Protein AF-A0A948WJF4-F1 (afdb_monomer)

Mean predicted aligned error: 6.46 Å

pLDDT: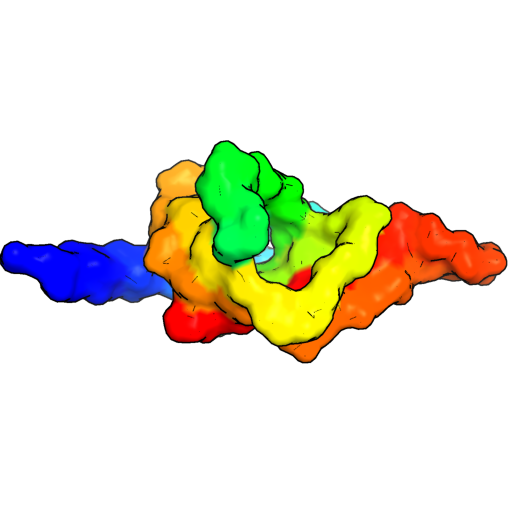 mean 86.35, std 14.77, range [41.88, 98.5]

Structure (mmCIF, N/CA/C/O backbone):
data_AF-A0A948WJF4-F1
#
_entry.id   AF-A0A948WJF4-F1
#
loop_
_atom_site.group_PDB
_atom_site.id
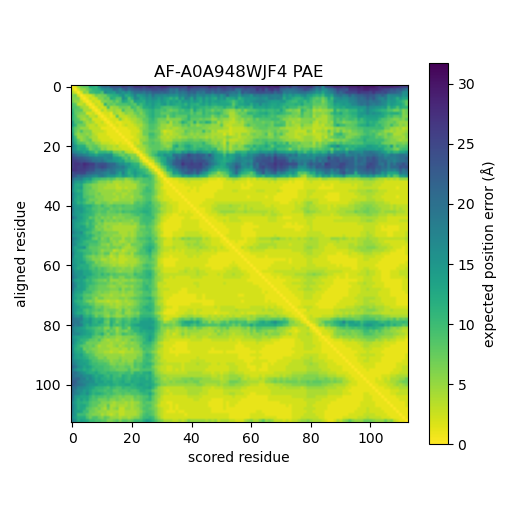_atom_site.type_symbol
_atom_site.label_atom_id
_atom_site.label_alt_id
_atom_site.label_comp_id
_atom_site.label_asym_id
_atom_site.label_entity_id
_atom_site.label_seq_id
_atom_site.pdbx_PDB_ins_code
_atom_site.Cartn_x
_atom_site.Cartn_y
_atom_site.Cartn_z
_atom_site.occupancy
_atom_site.B_iso_or_equiv
_at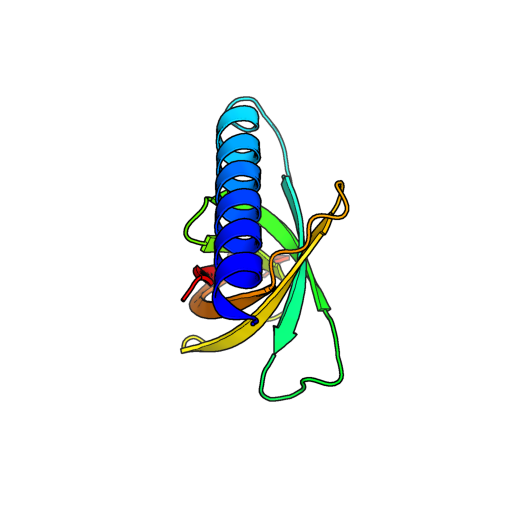om_site.auth_seq_id
_atom_site.auth_comp_id
_atom_site.auth_asym_id
_atom_site.auth_atom_id
_atom_site.pdbx_PDB_model_num
ATOM 1 N N . MET A 1 1 ? -22.499 -1.180 19.930 1.00 48.09 1 MET A N 1
ATOM 2 C CA . MET A 1 1 ? -22.009 0.134 20.429 1.00 48.09 1 MET A CA 1
ATOM 3 C C . MET A 1 1 ? -20.733 0.526 19.662 1.00 48.09 1 MET A C 1
ATOM 5 O O . MET A 1 1 ? -19.829 1.155 20.198 1.00 48.09 1 MET A O 1
ATOM 9 N N . ASP A 1 2 ? -20.669 0.223 18.359 1.00 59.19 2 ASP A N 1
ATOM 10 C CA . ASP A 1 2 ? -19.377 -0.126 17.730 1.00 59.19 2 ASP A CA 1
ATOM 11 C C . ASP A 1 2 ? -18.830 0.979 16.809 1.00 59.19 2 ASP A C 1
ATOM 13 O O . ASP A 1 2 ? -17.676 0.960 16.381 1.00 59.19 2 ASP A O 1
ATOM 17 N N . ASN A 1 3 ? -19.645 2.003 16.534 1.00 61.12 3 ASN A N 1
ATOM 18 C CA . ASN A 1 3 ? -19.312 3.076 15.595 1.00 61.12 3 ASN A CA 1
ATOM 19 C C . ASN A 1 3 ? -18.296 4.082 16.173 1.00 61.12 3 ASN A C 1
ATOM 21 O O . ASN A 1 3 ? -17.434 4.595 15.458 1.00 61.12 3 ASN A O 1
ATOM 25 N N . HIS A 1 4 ? -18.352 4.357 17.482 1.00 63.22 4 HIS A N 1
ATOM 26 C CA . HIS A 1 4 ? -17.442 5.327 18.100 1.00 63.22 4 HIS A CA 1
ATOM 27 C C . HIS A 1 4 ? -16.009 4.783 18.204 1.00 63.22 4 HIS A C 1
ATOM 29 O O . HIS A 1 4 ? -15.049 5.512 17.930 1.00 63.22 4 HIS A O 1
ATOM 35 N N . GLN A 1 5 ? -15.865 3.498 18.540 1.00 63.34 5 GLN A N 1
ATOM 36 C CA . GLN A 1 5 ? -14.566 2.835 18.634 1.00 63.34 5 GLN A CA 1
ATOM 37 C C . GLN A 1 5 ? -13.876 2.775 17.266 1.00 63.34 5 GLN A C 1
ATOM 39 O O . GLN A 1 5 ? -12.729 3.219 17.162 1.00 63.34 5 GLN A O 1
ATOM 44 N N . ARG A 1 6 ? -14.597 2.384 16.202 1.00 62.69 6 ARG A N 1
ATOM 45 C CA . ARG A 1 6 ? -14.075 2.390 14.821 1.00 62.69 6 ARG A CA 1
ATOM 46 C C . ARG A 1 6 ? -13.593 3.769 14.376 1.00 62.69 6 ARG A C 1
ATOM 48 O O . ARG A 1 6 ? -12.462 3.899 13.921 1.00 62.69 6 ARG A O 1
ATOM 55 N N . ARG A 1 7 ? -14.389 4.826 14.585 1.00 64.75 7 ARG A N 1
ATOM 56 C CA . ARG A 1 7 ? -13.986 6.204 14.235 1.00 64.75 7 ARG A CA 1
ATOM 57 C C . ARG A 1 7 ? -12.721 6.659 14.967 1.00 64.75 7 ARG A C 1
ATOM 59 O O . ARG A 1 7 ? -11.883 7.342 14.384 1.00 64.75 7 ARG A O 1
ATOM 66 N N . SER A 1 8 ? -12.570 6.272 16.236 1.00 66.06 8 SER A N 1
ATOM 67 C CA . SER A 1 8 ? -11.375 6.597 17.026 1.00 66.06 8 SER A CA 1
ATOM 68 C C . SER A 1 8 ? -10.124 5.858 16.540 1.00 66.06 8 SER A C 1
ATOM 70 O O . SER A 1 8 ? -9.026 6.408 16.629 1.00 66.06 8 SER A O 1
ATOM 72 N N . SER A 1 9 ? -10.290 4.630 16.035 1.00 70.44 9 SER A N 1
ATOM 73 C CA . SER A 1 9 ? -9.207 3.817 15.477 1.00 70.44 9 SER A CA 1
ATOM 74 C C . SER A 1 9 ? -8.743 4.393 14.142 1.00 70.44 9 SER A C 1
ATOM 76 O O . SER A 1 9 ? -7.579 4.750 13.997 1.00 70.44 9 SER A O 1
ATOM 78 N N . VAL A 1 10 ? -9.684 4.659 13.227 1.00 73.38 10 VAL A N 1
ATOM 79 C CA . VAL A 1 10 ? -9.403 5.252 11.907 1.00 73.38 10 VAL A CA 1
ATOM 80 C C . VAL A 1 10 ? -8.682 6.597 12.026 1.00 73.38 10 VAL A C 1
ATOM 82 O O . VAL A 1 10 ? -7.724 6.860 11.297 1.00 73.38 10 VAL A O 1
ATOM 85 N N . ARG A 1 11 ? -9.104 7.455 12.966 1.00 76.38 11 ARG A N 1
ATOM 86 C CA . ARG A 1 11 ? -8.450 8.752 13.194 1.00 76.38 11 ARG A CA 1
ATOM 87 C C . ARG A 1 11 ? -7.020 8.590 13.714 1.00 76.38 11 ARG A C 1
ATOM 89 O O . ARG A 1 11 ? -6.147 9.345 13.299 1.00 76.38 11 ARG A O 1
ATOM 96 N N . ARG A 1 12 ? -6.781 7.618 14.601 1.00 78.31 12 ARG A N 1
ATOM 97 C CA . ARG A 1 12 ? -5.437 7.298 15.102 1.00 78.31 12 ARG A CA 1
ATOM 98 C C . ARG A 1 12 ? -4.545 6.734 13.999 1.00 78.31 12 ARG A C 1
ATOM 100 O O . ARG A 1 12 ? -3.422 7.202 13.868 1.00 78.31 12 ARG A O 1
ATOM 107 N N . ALA A 1 13 ? -5.062 5.819 13.182 1.00 77.94 13 ALA A N 1
ATOM 108 C CA . ALA A 1 13 ? -4.345 5.269 12.037 1.00 77.94 13 ALA A CA 1
ATOM 109 C C . ALA A 1 13 ? -3.957 6.367 11.035 1.00 77.94 13 ALA A C 1
ATOM 111 O O . ALA A 1 13 ? -2.797 6.465 10.654 1.00 77.94 13 ALA A O 1
ATOM 112 N N . SER A 1 14 ? -4.894 7.253 10.680 1.00 80.44 14 SER A N 1
ATOM 113 C CA . SER A 1 14 ? -4.620 8.358 9.746 1.00 80.44 14 SER A CA 1
ATOM 114 C C . SER A 1 14 ? -3.554 9.308 10.297 1.00 80.44 14 SER A C 1
ATOM 116 O O . SER A 1 14 ? -2.584 9.605 9.613 1.00 80.44 14 SER A O 1
ATOM 118 N N . ALA A 1 15 ? -3.676 9.712 11.568 1.00 81.50 15 ALA A N 1
ATOM 119 C CA . ALA A 1 15 ? -2.696 10.586 12.212 1.00 81.50 15 ALA A CA 1
ATOM 120 C C . ALA A 1 15 ? -1.302 9.945 12.322 1.00 81.50 15 ALA A C 1
ATOM 122 O O . ALA A 1 15 ? -0.297 10.648 12.244 1.00 81.50 15 ALA A O 1
ATOM 123 N N . PHE A 1 16 ? -1.236 8.626 12.515 1.00 82.31 16 PHE A N 1
ATOM 124 C CA . PHE A 1 16 ? 0.020 7.884 12.526 1.00 82.31 16 PHE A CA 1
ATOM 125 C C . PHE A 1 16 ? 0.678 7.863 11.142 1.00 82.31 16 PHE A C 1
ATOM 127 O O . PHE A 1 16 ? 1.861 8.176 11.038 1.00 82.31 16 PHE A O 1
ATOM 134 N N . LEU A 1 17 ? -0.086 7.565 10.087 1.00 80.00 17 LEU A N 1
ATOM 135 C CA . LEU A 1 17 ? 0.422 7.561 8.712 1.00 80.00 17 LEU A CA 1
ATOM 136 C C . LEU A 1 17 ? 0.884 8.961 8.277 1.00 80.00 17 LEU A C 1
ATOM 138 O O . LEU A 1 17 ? 1.984 9.101 7.753 1.00 80.00 17 LEU A O 1
ATOM 142 N N . ASP A 1 18 ? 0.128 10.011 8.609 1.00 82.88 18 ASP A N 1
ATOM 143 C CA . ASP A 1 18 ? 0.544 11.404 8.372 1.00 82.88 18 ASP A CA 1
ATOM 144 C C . ASP A 1 18 ? 1.837 11.764 9.135 1.00 82.88 18 ASP A C 1
ATOM 146 O O . ASP A 1 18 ? 2.652 12.572 8.683 1.00 82.88 18 ASP A O 1
ATOM 150 N N . ALA A 1 19 ? 2.037 11.200 10.331 1.00 78.25 19 ALA A N 1
ATOM 151 C CA . ALA A 1 19 ? 3.249 11.426 11.115 1.00 78.25 19 ALA A CA 1
ATOM 152 C C . ALA A 1 19 ? 4.470 10.706 10.521 1.00 78.25 19 ALA A C 1
ATOM 154 O O . ALA A 1 19 ? 5.579 11.241 10.611 1.00 78.25 19 ALA A O 1
ATOM 155 N N . ILE A 1 20 ? 4.276 9.529 9.915 1.00 74.12 20 ILE A N 1
ATOM 156 C CA . ILE A 1 20 ? 5.313 8.832 9.143 1.00 74.12 20 ILE A CA 1
ATOM 157 C C . ILE A 1 20 ? 5.696 9.669 7.923 1.00 74.12 20 ILE A C 1
ATOM 159 O O . ILE A 1 20 ? 6.878 9.965 7.753 1.00 74.12 20 ILE A O 1
ATOM 163 N N . GLU A 1 21 ? 4.711 10.125 7.145 1.00 71.88 21 GLU A N 1
ATOM 164 C CA . GLU A 1 21 ? 4.919 10.953 5.950 1.00 71.88 21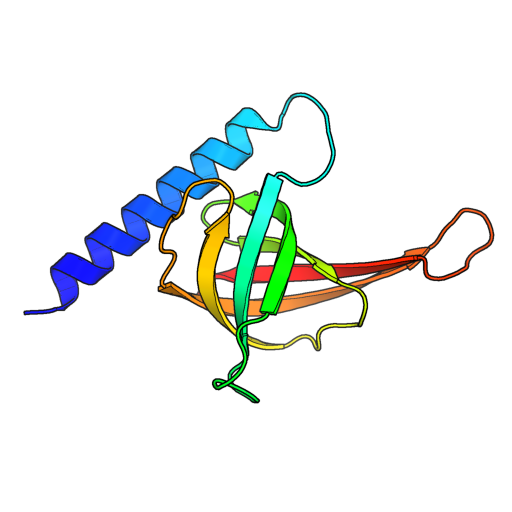 GLU A CA 1
ATOM 165 C C . GLU A 1 21 ? 5.810 12.170 6.247 1.00 71.88 21 GLU A C 1
ATOM 167 O O . GLU A 1 21 ? 6.814 12.416 5.579 1.00 71.88 21 GLU A O 1
ATOM 172 N N . ARG A 1 22 ? 5.498 12.905 7.323 1.00 66.81 22 ARG A N 1
ATOM 173 C CA . ARG A 1 22 ? 6.261 14.096 7.739 1.00 66.81 22 ARG A CA 1
ATOM 174 C C . ARG A 1 22 ? 7.674 13.788 8.228 1.00 66.81 22 ARG A C 1
ATOM 176 O O . ARG A 1 22 ? 8.518 14.681 8.223 1.00 66.81 22 ARG A O 1
ATOM 183 N N . ARG A 1 23 ? 7.938 12.571 8.711 1.00 61.50 23 ARG A N 1
ATOM 184 C CA . ARG A 1 23 ? 9.270 12.173 9.189 1.00 61.50 23 ARG A CA 1
ATOM 185 C C . ARG A 1 23 ? 10.202 11.833 8.022 1.00 61.50 23 ARG A C 1
ATOM 187 O O . ARG A 1 23 ? 11.405 12.059 8.139 1.00 61.50 23 ARG A O 1
ATOM 194 N N . ASP A 1 24 ? 9.655 11.352 6.908 1.00 57.88 24 ASP A N 1
ATOM 195 C CA . ASP A 1 24 ? 10.420 10.807 5.779 1.00 57.88 24 ASP A CA 1
ATOM 196 C C . ASP A 1 24 ? 10.826 11.845 4.710 1.00 57.88 24 ASP A C 1
ATOM 198 O O . ASP A 1 24 ? 11.477 11.536 3.715 1.00 57.88 24 ASP A O 1
ATOM 202 N N . THR A 1 25 ? 10.579 13.141 4.942 1.00 54.53 25 THR A N 1
ATOM 203 C CA . THR A 1 25 ? 11.159 14.206 4.094 1.00 54.53 25 THR A CA 1
ATOM 204 C C . THR A 1 25 ? 12.701 14.233 4.099 1.00 54.53 25 THR A C 1
ATOM 206 O O . THR A 1 25 ? 13.302 14.967 3.319 1.00 54.53 25 THR A O 1
ATOM 209 N N . ASN A 1 26 ? 13.362 13.424 4.940 1.00 41.94 26 ASN A N 1
ATOM 210 C CA . ASN A 1 26 ? 14.816 13.297 5.026 1.00 41.94 26 ASN A CA 1
ATOM 211 C C . ASN A 1 26 ? 15.297 11.831 4.887 1.00 41.94 26 ASN A C 1
ATOM 213 O O . ASN A 1 26 ? 15.703 11.211 5.862 1.00 41.94 26 ASN A O 1
ATOM 217 N N . ARG A 1 27 ? 15.393 11.355 3.635 1.00 42.66 27 ARG A N 1
ATOM 218 C CA . ARG A 1 27 ? 16.308 10.293 3.141 1.00 42.66 27 ARG A CA 1
ATOM 219 C C . ARG A 1 27 ? 16.155 8.864 3.732 1.00 42.66 27 ARG A C 1
ATOM 221 O O . ARG A 1 27 ? 16.921 8.518 4.626 1.00 42.66 27 ARG A O 1
ATOM 228 N N . ARG A 1 28 ? 15.402 7.970 3.061 1.00 41.88 28 ARG A N 1
ATOM 229 C CA . ARG A 1 28 ? 15.803 6.636 2.500 1.00 41.88 28 ARG A CA 1
ATOM 230 C C . ARG A 1 28 ? 14.641 5.622 2.513 1.00 41.88 28 ARG A C 1
ATOM 232 O O . ARG A 1 28 ? 13.920 5.542 3.487 1.00 41.88 28 ARG A O 1
ATOM 239 N N . ALA A 1 29 ? 14.591 4.820 1.440 1.00 50.09 29 ALA A N 1
ATOM 240 C CA . ALA A 1 29 ? 13.956 3.505 1.252 1.00 50.09 29 ALA A CA 1
ATOM 241 C C . ALA A 1 29 ? 13.007 2.984 2.352 1.00 50.09 29 ALA A C 1
ATOM 243 O O . ALA A 1 29 ? 13.470 2.606 3.424 1.00 50.09 29 ALA A O 1
ATOM 244 N N . GLY A 1 30 ? 11.726 2.851 1.990 1.00 58.91 30 GLY A N 1
ATOM 245 C CA . GLY A 1 30 ? 10.729 2.041 2.688 1.00 58.91 30 GLY A CA 1
ATOM 246 C C . GLY A 1 30 ? 10.356 2.566 4.075 1.00 58.91 30 GLY A C 1
ATOM 247 O O . GLY A 1 30 ? 11.059 2.341 5.054 1.00 58.91 30 GLY A O 1
ATOM 248 N N . THR A 1 31 ? 9.185 3.191 4.194 1.00 73.12 31 THR A N 1
ATOM 249 C CA . THR A 1 31 ? 8.637 3.647 5.487 1.00 73.12 31 THR A CA 1
ATOM 250 C C . THR A 1 31 ? 8.285 2.498 6.442 1.00 73.12 31 THR A C 1
ATOM 252 O O . THR A 1 31 ? 8.128 2.721 7.644 1.00 73.12 31 THR A O 1
ATOM 255 N N . GLY A 1 32 ? 8.146 1.275 5.920 1.00 88.50 32 GLY A N 1
ATOM 256 C CA . GLY A 1 32 ? 7.723 0.091 6.659 1.00 88.50 32 GLY A CA 1
ATOM 257 C C . GLY A 1 32 ? 7.001 -0.919 5.770 1.00 88.50 32 GLY A C 1
ATOM 258 O O . GLY A 1 32 ? 7.159 -0.909 4.554 1.00 88.50 32 GLY A O 1
ATOM 259 N N . GLU A 1 33 ? 6.186 -1.777 6.372 1.00 93.62 33 GLU A N 1
ATOM 260 C CA . GLU A 1 33 ? 5.321 -2.747 5.713 1.00 93.62 33 GLU A CA 1
ATOM 261 C C . GLU A 1 33 ? 3.854 -2.457 6.038 1.00 93.62 33 GLU A C 1
ATOM 263 O O . GLU A 1 33 ? 3.485 -2.317 7.208 1.00 93.62 33 GLU A O 1
ATOM 268 N N . ILE A 1 34 ? 2.995 -2.440 5.019 1.00 94.50 34 ILE A N 1
ATOM 269 C CA . ILE A 1 34 ? 1.543 -2.497 5.204 1.00 94.50 34 ILE A CA 1
ATOM 270 C C . ILE A 1 34 ? 1.103 -3.954 5.089 1.00 94.50 34 ILE A C 1
ATOM 272 O O . ILE A 1 34 ? 1.441 -4.655 4.135 1.00 94.50 34 ILE A O 1
ATOM 276 N N . LEU A 1 35 ? 0.311 -4.396 6.062 1.00 96.00 35 LEU A N 1
ATOM 277 C CA . LEU A 1 35 ? -0.335 -5.701 6.067 1.00 96.00 35 LEU A CA 1
ATOM 278 C C . LEU A 1 35 ? -1.729 -5.569 5.461 1.00 96.00 35 LEU A C 1
ATOM 280 O O . LEU A 1 35 ? -2.552 -4.801 5.968 1.00 96.00 35 LEU A O 1
ATOM 284 N N . LEU A 1 36 ? -2.010 -6.328 4.404 1.00 96.12 36 LEU A N 1
ATOM 285 C CA . LEU A 1 36 ? -3.307 -6.337 3.732 1.00 96.12 36 LEU A CA 1
ATOM 286 C C . LEU A 1 36 ? -3.789 -7.757 3.477 1.00 96.12 36 LEU A C 1
ATOM 288 O O . LEU A 1 36 ? -2.988 -8.638 3.190 1.00 96.12 36 LEU A O 1
ATOM 292 N N . PHE A 1 37 ? -5.102 -7.958 3.472 1.00 97.38 37 PHE A N 1
ATOM 293 C CA . PHE A 1 37 ? -5.694 -9.059 2.714 1.00 97.38 37 PHE A CA 1
ATOM 294 C C . PHE A 1 37 ? -6.501 -8.498 1.548 1.00 97.38 37 PHE A C 1
ATOM 296 O O . PHE A 1 37 ? -7.044 -7.390 1.618 1.00 97.38 37 PHE A O 1
ATOM 303 N N . TRP A 1 38 ? -6.607 -9.274 0.477 1.00 97.75 38 TRP A N 1
ATOM 304 C CA . TRP A 1 38 ? -7.399 -8.912 -0.691 1.00 97.75 38 TRP A CA 1
ATOM 305 C C . TRP A 1 38 ? -8.753 -9.609 -0.651 1.00 97.75 38 TRP A C 1
ATOM 307 O O . TRP A 1 38 ? -8.843 -10.755 -0.233 1.00 97.75 38 TRP A O 1
ATOM 317 N N . HIS A 1 39 ? -9.821 -8.966 -1.125 1.00 97.12 39 HIS A N 1
ATOM 318 C CA . HIS A 1 39 ? -11.163 -9.560 -1.033 1.00 97.12 39 HIS A CA 1
ATOM 319 C C . HIS A 1 39 ? -11.333 -10.860 -1.833 1.00 97.12 39 HIS A C 1
ATOM 321 O O . HIS A 1 39 ? -12.198 -11.662 -1.495 1.00 97.12 39 HIS A O 1
ATOM 327 N N . HIS A 1 40 ? -10.524 -11.079 -2.875 1.00 95.38 40 HIS A N 1
ATOM 328 C CA . HIS A 1 40 ? -10.540 -12.330 -3.640 1.00 95.38 40 HIS A CA 1
ATOM 329 C C . HIS A 1 40 ? -9.884 -13.505 -2.888 1.00 95.38 40 HIS A C 1
ATOM 331 O O . HIS A 1 40 ? -10.151 -14.653 -3.226 1.00 95.38 40 HIS A O 1
ATOM 337 N N . ASP A 1 41 ? -9.053 -13.225 -1.877 1.00 95.62 41 ASP A N 1
ATOM 338 C CA . ASP A 1 41 ? -8.438 -14.218 -0.991 1.00 95.62 41 ASP A CA 1
ATOM 339 C C . ASP A 1 41 ? -8.283 -13.636 0.431 1.00 95.62 41 ASP A C 1
ATOM 341 O O . ASP A 1 41 ? -7.194 -13.221 0.841 1.00 95.62 41 ASP A O 1
ATOM 345 N N . PRO A 1 42 ? -9.380 -13.559 1.209 1.00 93.81 42 PRO A N 1
ATOM 346 C CA . PRO A 1 42 ? -9.364 -12.949 2.537 1.00 93.81 42 PRO A CA 1
ATOM 347 C C . PRO A 1 42 ? -8.644 -13.809 3.583 1.00 93.81 42 PRO A C 1
ATOM 349 O O . PRO A 1 42 ? -8.394 -13.344 4.693 1.00 93.81 42 PRO A O 1
ATOM 352 N N . SER A 1 43 ? -8.321 -15.064 3.250 1.00 95.44 43 SER A N 1
ATOM 353 C CA . SER A 1 43 ? -7.605 -15.981 4.140 1.00 95.44 43 SER A CA 1
ATOM 354 C C . SER A 1 43 ? -6.116 -15.647 4.250 1.00 95.44 43 SER A C 1
ATOM 356 O O . SER A 1 43 ? -5.451 -16.064 5.202 1.00 95.44 43 SER A O 1
ATOM 358 N N . ARG A 1 44 ? -5.593 -14.870 3.294 1.00 95.06 44 ARG A N 1
ATOM 359 C CA . ARG A 1 44 ? -4.174 -14.579 3.162 1.00 95.06 44 ARG A CA 1
ATOM 360 C C . ARG A 1 44 ? -3.885 -13.109 3.428 1.00 95.06 44 ARG A C 1
ATOM 362 O O . ARG A 1 44 ? -4.253 -12.228 2.654 1.00 95.06 44 ARG A O 1
ATOM 369 N N . ILE A 1 45 ? -3.141 -12.862 4.502 1.00 95.88 45 ILE A N 1
ATOM 370 C CA . ILE A 1 45 ? -2.527 -11.559 4.756 1.00 95.88 45 ILE A CA 1
ATOM 371 C C . ILE A 1 45 ? -1.174 -11.526 4.043 1.00 95.88 45 ILE A C 1
ATOM 373 O O . ILE A 1 45 ? -0.312 -12.372 4.282 1.00 95.88 45 ILE A O 1
ATOM 377 N N . ALA A 1 46 ? -0.994 -10.545 3.169 1.00 95.19 46 ALA A N 1
ATOM 378 C CA . ALA A 1 46 ? 0.260 -10.213 2.516 1.00 95.19 46 ALA A CA 1
ATOM 379 C C . ALA A 1 46 ? 0.874 -8.964 3.164 1.00 95.19 46 ALA A C 1
ATOM 381 O O . ALA A 1 46 ? 0.168 -8.015 3.511 1.00 95.19 46 ALA A O 1
ATOM 382 N N . ALA A 1 47 ? 2.195 -8.979 3.322 1.00 95.31 47 ALA A N 1
ATOM 383 C CA . ALA A 1 47 ? 2.976 -7.815 3.714 1.00 95.31 47 ALA A CA 1
ATOM 384 C C . ALA A 1 47 ? 3.568 -7.175 2.457 1.00 95.31 47 ALA A C 1
ATOM 386 O O . ALA A 1 47 ? 4.138 -7.873 1.618 1.00 95.31 47 ALA A O 1
ATOM 387 N N . TYR A 1 48 ? 3.415 -5.862 2.330 1.00 95.75 48 TYR A N 1
ATOM 388 C CA . TYR A 1 48 ? 3.981 -5.081 1.237 1.00 95.75 48 TYR A CA 1
ATOM 389 C C . TYR A 1 48 ? 4.865 -3.986 1.801 1.00 95.75 48 TYR A C 1
ATOM 391 O O . TYR A 1 48 ? 4.423 -3.246 2.680 1.00 95.75 48 TYR A O 1
ATOM 399 N N . GLU A 1 49 ? 6.073 -3.838 1.264 1.00 94.75 49 GLU A N 1
ATOM 400 C CA . GLU A 1 49 ? 6.914 -2.687 1.580 1.00 94.75 49 GLU A CA 1
ATOM 401 C C . GLU A 1 49 ? 6.195 -1.404 1.134 1.00 94.75 49 GLU A C 1
ATOM 403 O O . GLU A 1 49 ? 5.784 -1.257 -0.020 1.00 94.75 49 GLU A O 1
ATOM 408 N N . ALA A 1 50 ? 6.031 -0.473 2.066 1.00 92.81 50 ALA A N 1
ATOM 409 C CA . ALA A 1 50 ? 5.450 0.835 1.841 1.00 92.81 50 ALA A CA 1
ATOM 410 C C . ALA A 1 50 ? 6.556 1.824 1.463 1.00 92.81 50 ALA A C 1
ATOM 412 O O . ALA A 1 50 ? 7.318 2.288 2.314 1.00 92.81 50 ALA A O 1
ATOM 413 N N . VAL A 1 51 ? 6.626 2.164 0.178 1.00 92.31 51 VAL A N 1
ATOM 414 C CA . VAL A 1 51 ? 7.581 3.134 -0.372 1.00 92.31 51 VAL A CA 1
ATOM 415 C C . VAL A 1 51 ? 7.307 4.533 0.182 1.00 92.31 51 VAL A C 1
ATOM 417 O O . VAL A 1 51 ? 8.246 5.241 0.522 1.00 92.31 51 VAL A O 1
ATOM 420 N N . ASP A 1 52 ? 6.031 4.902 0.303 1.00 86.81 52 ASP A N 1
ATOM 421 C CA . ASP A 1 52 ? 5.548 6.070 1.044 1.00 86.81 52 ASP A CA 1
ATOM 422 C C . ASP A 1 52 ? 4.126 5.814 1.571 1.00 86.81 52 ASP A C 1
ATOM 424 O O . ASP A 1 52 ? 3.420 4.913 1.102 1.00 86.81 52 ASP A O 1
ATOM 428 N N . THR A 1 53 ? 3.711 6.591 2.573 1.00 87.81 53 THR A N 1
ATOM 429 C CA . THR A 1 53 ? 2.368 6.529 3.166 1.00 87.81 53 THR A CA 1
ATOM 430 C C . THR A 1 53 ? 1.824 7.924 3.442 1.00 87.81 53 THR A C 1
ATOM 432 O O . THR A 1 53 ? 2.592 8.856 3.648 1.00 87.81 53 THR A O 1
ATOM 435 N N . SER A 1 54 ? 0.497 8.053 3.462 1.00 85.94 54 SER A N 1
ATOM 436 C CA . SER A 1 54 ? -0.241 9.227 3.946 1.00 85.94 54 SER A CA 1
ATOM 437 C C . SER A 1 54 ? -1.528 8.777 4.643 1.00 85.94 54 SER A C 1
ATOM 439 O O . SER A 1 54 ? -1.907 7.605 4.577 1.00 85.94 54 SER A O 1
ATOM 441 N N . GLY A 1 55 ? -2.287 9.692 5.244 1.00 84.19 55 GLY A N 1
ATOM 442 C CA . GLY A 1 55 ? -3.617 9.401 5.788 1.00 84.19 55 GLY A CA 1
ATOM 443 C C . GLY A 1 55 ? -4.670 8.988 4.746 1.00 84.19 55 GLY A C 1
ATOM 444 O O . GLY A 1 55 ? -5.755 8.530 5.117 1.00 84.19 55 GLY A O 1
ATOM 445 N N . THR A 1 56 ? -4.377 9.116 3.444 1.00 88.25 56 THR A N 1
ATOM 446 C CA . THR A 1 56 ? -5.321 8.814 2.347 1.00 88.25 56 THR A CA 1
ATOM 447 C C . THR A 1 56 ? -4.940 7.601 1.503 1.00 88.25 56 THR A C 1
ATOM 449 O O . THR A 1 56 ? -5.788 7.067 0.784 1.00 88.25 56 THR A O 1
ATOM 452 N N . GLY A 1 57 ? -3.704 7.123 1.610 1.00 92.75 57 GLY A N 1
ATOM 453 C CA . GLY A 1 57 ? -3.227 5.998 0.822 1.00 92.75 57 GLY A CA 1
ATOM 454 C C . GLY A 1 57 ? -1.767 5.671 1.083 1.00 92.75 57 GLY A C 1
ATOM 455 O O . GLY A 1 57 ? -1.151 6.184 2.017 1.00 92.75 57 GLY A O 1
ATOM 456 N N . ALA A 1 58 ? -1.216 4.810 0.240 1.00 93.94 58 ALA A N 1
ATOM 457 C CA . ALA A 1 58 ? 0.191 4.447 0.272 1.00 93.94 58 ALA A CA 1
ATOM 458 C C . ALA A 1 58 ? 0.666 4.009 -1.110 1.00 93.94 58 ALA A C 1
ATOM 460 O O . ALA A 1 58 ? -0.128 3.536 -1.932 1.00 93.94 58 ALA A O 1
ATOM 461 N N . ARG A 1 59 ? 1.971 4.112 -1.338 1.00 95.88 59 ARG A N 1
ATOM 462 C CA .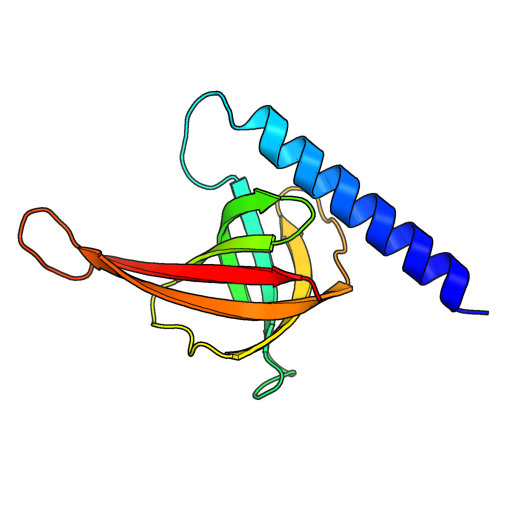 ARG A 1 59 ? 2.638 3.465 -2.462 1.00 95.88 59 ARG A CA 1
ATOM 463 C C . ARG A 1 59 ? 3.324 2.194 -1.984 1.00 95.88 59 ARG A C 1
ATOM 465 O O . ARG A 1 59 ? 4.164 2.234 -1.092 1.00 95.88 5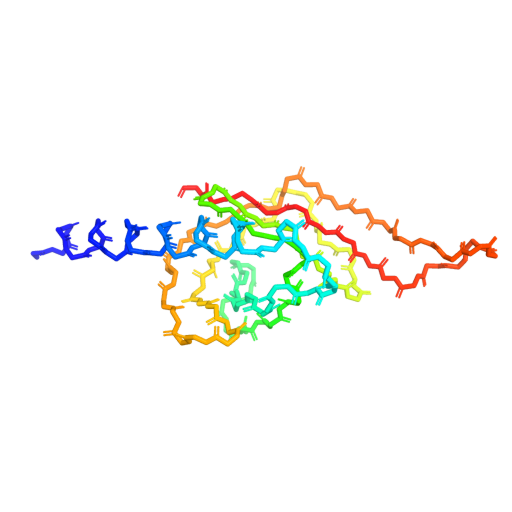9 ARG A O 1
ATOM 472 N N . LEU A 1 60 ? 2.977 1.073 -2.599 1.00 96.56 60 LEU A N 1
ATOM 473 C CA . LEU A 1 60 ? 3.506 -0.248 -2.281 1.00 96.56 60 LEU A CA 1
ATOM 474 C C . LEU A 1 60 ? 4.564 -0.667 -3.300 1.00 96.56 60 LEU A C 1
ATOM 476 O O . LEU A 1 60 ? 4.378 -0.439 -4.497 1.00 96.56 60 LEU A O 1
ATOM 480 N N . ARG A 1 61 ? 5.614 -1.345 -2.838 1.00 96.75 61 ARG A N 1
ATOM 481 C CA . ARG A 1 61 ? 6.494 -2.183 -3.658 1.00 96.75 61 ARG A CA 1
ATOM 482 C C . ARG A 1 61 ? 5.979 -3.622 -3.614 1.00 96.75 61 ARG A C 1
ATOM 484 O O . ARG A 1 61 ? 5.571 -4.118 -2.566 1.00 96.75 61 ARG A O 1
ATOM 491 N N . THR A 1 62 ? 5.988 -4.298 -4.754 1.00 95.75 62 THR A N 1
ATOM 492 C CA . THR A 1 62 ? 5.526 -5.682 -4.886 1.00 95.75 62 THR A CA 1
ATOM 493 C C . THR A 1 62 ? 6.264 -6.403 -6.010 1.00 95.75 62 THR A C 1
ATOM 495 O O . THR A 1 62 ? 6.712 -5.778 -6.969 1.00 95.75 62 THR A O 1
ATOM 498 N N . ASP A 1 63 ? 6.383 -7.725 -5.904 1.00 94.44 63 ASP A N 1
ATOM 499 C CA . ASP A 1 63 ? 7.047 -8.561 -6.911 1.00 94.44 63 ASP A CA 1
ATOM 500 C C . ASP A 1 63 ? 6.181 -8.813 -8.156 1.00 94.44 63 ASP A C 1
ATOM 502 O O . ASP A 1 63 ? 6.674 -9.296 -9.173 1.00 94.44 63 ASP A O 1
ATOM 506 N N . SER A 1 64 ? 4.888 -8.482 -8.105 1.00 94.62 64 SER A N 1
ATOM 507 C CA . SER A 1 64 ? 3.936 -8.743 -9.188 1.00 94.62 64 SER A CA 1
ATOM 508 C C . SER A 1 64 ? 2.947 -7.589 -9.363 1.00 94.62 64 SER A C 1
ATOM 510 O O . SER A 1 64 ? 2.629 -6.926 -8.375 1.00 94.62 64 SER A O 1
ATOM 512 N N . PRO A 1 65 ? 2.407 -7.354 -10.574 1.00 96.38 65 PRO A N 1
ATOM 513 C CA . PRO A 1 65 ? 1.393 -6.328 -10.781 1.00 96.38 65 PRO A CA 1
ATOM 514 C C . PRO A 1 65 ? 0.179 -6.548 -9.876 1.00 96.38 65 PRO A C 1
ATOM 516 O O . PRO A 1 65 ? -0.331 -7.665 -9.771 1.00 96.38 65 PRO A O 1
ATOM 519 N N . LEU A 1 66 ? -0.327 -5.465 -9.289 1.00 97.00 66 LEU A N 1
ATOM 520 C CA . LEU A 1 66 ? -1.617 -5.475 -8.605 1.00 97.00 66 LEU A CA 1
ATOM 521 C C . LEU A 1 66 ? -2.672 -4.898 -9.555 1.00 97.00 66 LEU A C 1
ATOM 523 O O . LEU A 1 66 ? -2.496 -3.770 -10.017 1.00 97.00 66 LEU A O 1
ATOM 527 N N . PRO A 1 67 ? -3.750 -5.633 -9.881 1.00 97.44 67 PRO A N 1
ATOM 528 C CA . PRO A 1 67 ? -4.777 -5.129 -10.784 1.00 97.44 67 PRO A CA 1
ATOM 529 C C . PRO A 1 67 ? -5.404 -3.825 -10.282 1.00 97.44 67 PRO A C 1
ATOM 531 O O . PRO A 1 67 ? -5.800 -3.720 -9.122 1.00 97.44 67 PRO A O 1
ATOM 534 N N . GLU A 1 68 ? -5.542 -2.833 -11.158 1.00 98.19 68 GLU A N 1
ATOM 535 C CA . GLU A 1 68 ? -6.285 -1.614 -10.837 1.00 98.19 68 GLU A CA 1
ATOM 536 C C . GLU A 1 68 ? -7.751 -1.940 -10.521 1.00 98.19 68 GLU A C 1
ATOM 538 O O . GLU A 1 68 ? -8.358 -2.829 -11.117 1.00 98.19 68 GLU A O 1
ATOM 543 N N . GLY A 1 69 ? -8.318 -1.251 -9.531 1.00 98.06 69 GLY A N 1
ATOM 544 C CA . GLY A 1 69 ? -9.652 -1.536 -9.004 1.00 98.06 69 GLY A CA 1
ATOM 545 C C . GLY A 1 69 ? -9.714 -2.726 -8.041 1.00 98.06 69 GLY A C 1
ATOM 546 O O . GLY A 1 69 ? -10.750 -2.929 -7.406 1.00 98.06 69 GLY A O 1
ATOM 547 N N . MET A 1 70 ? -8.626 -3.486 -7.863 1.00 97.88 70 MET A N 1
ATOM 548 C CA . MET A 1 70 ? -8.550 -4.539 -6.849 1.00 97.88 70 MET A CA 1
ATOM 549 C C . MET A 1 70 ? -8.764 -3.947 -5.454 1.00 97.88 70 MET A C 1
ATOM 551 O O . MET A 1 70 ? -8.170 -2.927 -5.099 1.00 97.88 70 MET A O 1
ATOM 555 N N . THR A 1 71 ? -9.618 -4.589 -4.658 1.00 98.44 71 THR A N 1
ATOM 556 C CA . THR A 1 71 ? -9.982 -4.122 -3.317 1.00 98.44 71 THR A CA 1
ATOM 557 C C . THR A 1 71 ? -9.562 -5.108 -2.237 1.00 98.44 71 THR A C 1
ATOM 559 O O . THR A 1 71 ? -9.487 -6.321 -2.452 1.00 98.44 71 THR A O 1
ATOM 562 N N . GLY A 1 72 ? -9.298 -4.573 -1.053 1.00 97.88 72 GLY A N 1
ATOM 563 C CA . GLY A 1 72 ? -8.894 -5.342 0.115 1.00 97.88 72 GLY A CA 1
ATOM 564 C C . GLY A 1 72 ? -9.069 -4.540 1.391 1.00 97.88 72 GLY A C 1
ATOM 565 O O . GLY A 1 72 ? -9.721 -3.492 1.393 1.00 97.88 72 GLY A O 1
ATOM 566 N N . VAL A 1 73 ? -8.453 -5.009 2.467 1.00 97.44 73 VAL A N 1
ATOM 567 C CA . VAL A 1 73 ? -8.420 -4.309 3.751 1.00 97.44 73 VAL A CA 1
ATOM 568 C C . VAL A 1 73 ? -6.982 -4.243 4.237 1.00 97.44 73 VAL A C 1
ATOM 570 O O . VAL A 1 73 ? -6.335 -5.273 4.417 1.00 97.44 73 VAL A O 1
ATOM 573 N N . ALA A 1 74 ? -6.495 -3.026 4.472 1.00 96.00 74 ALA A N 1
ATOM 574 C CA . ALA A 1 74 ? -5.274 -2.794 5.225 1.00 96.00 74 ALA A CA 1
ATOM 575 C C . ALA A 1 74 ? -5.571 -3.020 6.707 1.00 96.00 74 ALA A C 1
ATOM 577 O O . ALA A 1 74 ? -6.401 -2.322 7.294 1.00 96.00 74 ALA A O 1
ATOM 578 N N . VAL A 1 75 ? -4.915 -4.011 7.304 1.00 95.38 75 VAL A N 1
ATOM 579 C CA . VAL A 1 75 ? -5.142 -4.423 8.694 1.00 95.38 75 VAL A CA 1
ATOM 580 C C . VAL A 1 75 ? -4.104 -3.836 9.643 1.00 95.38 75 VAL A C 1
ATOM 582 O O . VAL A 1 75 ? -4.426 -3.591 10.800 1.00 95.38 75 VAL A O 1
ATOM 585 N N . GLY A 1 76 ? -2.900 -3.509 9.165 1.00 91.94 76 GLY A N 1
ATOM 586 C CA . GLY A 1 76 ? -1.912 -2.848 10.012 1.00 91.94 76 GLY A CA 1
ATOM 587 C C . GLY A 1 76 ? -0.645 -2.371 9.312 1.00 91.94 76 GLY A C 1
ATOM 588 O O . GLY A 1 76 ? -0.484 -2.558 8.107 1.00 91.94 76 GLY A O 1
ATOM 589 N N . PHE A 1 77 ? 0.240 -1.757 10.097 1.00 90.62 77 PHE A N 1
ATOM 590 C CA . PHE A 1 77 ? 1.535 -1.221 9.671 1.00 90.62 77 PHE A CA 1
ATOM 591 C C . PHE A 1 77 ? 2.672 -1.679 10.594 1.00 90.62 77 PHE A C 1
ATOM 593 O O . PHE A 1 77 ? 2.507 -1.704 11.818 1.00 90.62 77 PHE A O 1
ATOM 600 N N . ARG A 1 78 ? 3.840 -1.982 10.018 1.00 89.50 78 ARG A N 1
ATOM 601 C CA . ARG A 1 78 ? 5.081 -2.318 10.735 1.00 89.50 78 ARG A CA 1
ATOM 602 C C . ARG A 1 78 ? 6.262 -1.489 10.210 1.00 89.50 78 ARG A C 1
ATOM 604 O O . ARG A 1 78 ? 6.285 -1.218 9.024 1.00 89.50 78 ARG A O 1
ATOM 611 N N . PRO A 1 79 ? 7.268 -1.133 11.028 1.00 78.19 79 PRO A N 1
ATOM 612 C CA . PRO A 1 79 ? 7.303 -1.285 12.479 1.00 78.19 79 PRO A CA 1
ATOM 613 C C . PRO A 1 79 ? 6.304 -0.331 13.157 1.00 78.19 79 PRO A C 1
ATOM 615 O O . PRO A 1 79 ? 6.029 0.754 12.652 1.00 78.19 79 PRO A O 1
ATOM 618 N N . GLY A 1 80 ? 5.757 -0.732 14.309 1.00 69.38 80 GLY A N 1
ATOM 619 C CA . GLY A 1 80 ? 4.860 0.116 15.109 1.00 69.38 80 GLY A CA 1
ATOM 620 C C . GLY A 1 80 ? 3.560 -0.539 15.574 1.00 69.38 80 GLY A C 1
ATOM 621 O O . GLY A 1 80 ? 2.854 0.083 16.362 1.00 69.38 80 GLY A O 1
ATOM 622 N N . ASP A 1 81 ? 3.256 -1.759 15.112 1.00 74.81 81 ASP A N 1
ATOM 623 C CA . ASP A 1 81 ? 2.070 -2.547 15.496 1.00 74.81 81 ASP A CA 1
ATOM 624 C C . ASP A 1 81 ? 0.767 -1.727 15.494 1.00 74.81 81 ASP A C 1
ATOM 626 O O . ASP A 1 81 ? -0.090 -1.841 16.374 1.00 74.81 81 ASP A O 1
ATOM 630 N N . VAL A 1 82 ? 0.614 -0.863 14.485 1.00 83.00 82 VAL A N 1
ATOM 631 C CA . VAL A 1 82 ? -0.566 -0.009 14.340 1.00 83.00 82 VAL A CA 1
ATOM 632 C C . VAL A 1 82 ? -1.640 -0.765 13.579 1.00 83.00 82 VAL A C 1
ATOM 634 O O . VAL A 1 82 ? -1.405 -1.199 12.454 1.00 83.00 82 VAL A O 1
ATOM 637 N N . SER A 1 83 ? -2.833 -0.876 14.169 1.00 87.69 83 SER A N 1
ATOM 638 C CA . SER A 1 83 ? -4.026 -1.336 13.452 1.00 87.69 83 SER A CA 1
ATOM 639 C C . SER A 1 83 ? -4.547 -0.222 12.539 1.00 87.69 83 SER A C 1
ATOM 641 O O . SER A 1 83 ? -4.757 0.909 12.988 1.00 87.69 83 SER A O 1
ATOM 643 N N . ILE A 1 84 ? -4.731 -0.537 11.254 1.00 86.38 84 ILE A N 1
ATOM 644 C CA . ILE A 1 84 ? -5.299 0.384 10.256 1.00 86.38 84 ILE A CA 1
ATOM 645 C C . ILE A 1 84 ? -6.798 0.112 10.087 1.00 86.38 84 ILE A C 1
ATOM 647 O O . ILE A 1 84 ? -7.601 1.039 10.174 1.00 86.38 84 ILE A O 1
ATOM 651 N N . GLU A 1 85 ? -7.168 -1.150 9.852 1.00 90.56 85 GLU A N 1
ATOM 652 C CA . GLU A 1 85 ? -8.544 -1.615 9.613 1.00 90.56 85 GLU A CA 1
ATOM 653 C C . GLU A 1 85 ? -9.333 -0.749 8.607 1.00 90.56 85 GLU A C 1
ATOM 655 O O . GLU A 1 85 ? -10.464 -0.327 8.866 1.00 90.56 85 GLU A O 1
ATOM 660 N N . ARG A 1 86 ? -8.746 -0.474 7.432 1.00 92.88 86 ARG A N 1
ATOM 661 C CA . ARG A 1 86 ? -9.393 0.315 6.367 1.00 92.88 86 ARG A CA 1
ATOM 662 C C . ARG A 1 86 ? -9.498 -0.449 5.064 1.00 92.88 86 ARG A C 1
ATOM 664 O O . ARG A 1 86 ? -8.539 -1.081 4.627 1.00 92.88 86 ARG A O 1
ATOM 671 N N . THR A 1 87 ? -10.647 -0.330 4.406 1.00 96.94 87 THR A N 1
ATOM 672 C CA . THR A 1 87 ? -10.804 -0.799 3.030 1.00 96.94 87 THR A CA 1
ATOM 673 C C . THR A 1 87 ? -9.884 -0.003 2.110 1.00 96.94 87 THR A C 1
ATOM 675 O O . THR A 1 87 ? -9.735 1.210 2.260 1.00 96.94 87 THR A O 1
ATOM 678 N N . VAL A 1 88 ? -9.267 -0.694 1.158 1.00 97.81 88 VAL A N 1
ATOM 679 C CA . VAL A 1 88 ? -8.378 -0.110 0.156 1.00 97.81 88 VAL A CA 1
ATOM 680 C C . VAL A 1 88 ? -8.834 -0.451 -1.252 1.00 97.81 88 VAL A C 1
ATOM 682 O O . VAL A 1 88 ? -9.520 -1.452 -1.477 1.00 97.81 88 VAL A O 1
ATOM 685 N N . MET A 1 89 ? -8.380 0.353 -2.205 1.00 98.44 89 MET A N 1
ATOM 686 C CA . MET A 1 89 ? -8.448 0.065 -3.631 1.00 98.44 89 MET A CA 1
ATOM 687 C C . MET A 1 89 ? -7.109 0.383 -4.291 1.00 98.44 89 MET A C 1
ATOM 689 O O . MET A 1 89 ? -6.530 1.433 -4.013 1.00 98.44 89 MET A O 1
ATOM 693 N N . VAL A 1 90 ? -6.650 -0.486 -5.188 1.00 98.50 90 VAL A N 1
ATOM 694 C CA . VAL A 1 90 ? -5.525 -0.199 -6.085 1.00 98.50 90 VAL A CA 1
ATOM 695 C C . VAL A 1 90 ? -5.980 0.818 -7.130 1.00 98.50 90 VAL A C 1
ATOM 697 O O . VAL A 1 90 ? -6.934 0.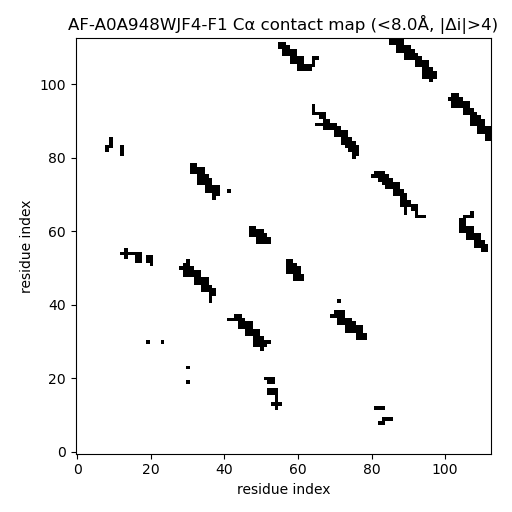565 -7.862 1.00 98.50 90 VAL A O 1
ATOM 700 N N . VAL A 1 91 ? -5.326 1.976 -7.190 1.00 98.44 91 VAL A N 1
ATOM 701 C CA . VAL A 1 91 ? -5.679 3.077 -8.107 1.00 98.44 91 VAL A CA 1
ATOM 702 C C . VAL A 1 91 ? -4.746 3.193 -9.310 1.00 98.44 91 VAL A C 1
ATOM 704 O O . VAL A 1 91 ? -5.111 3.837 -10.284 1.00 98.44 91 VAL A O 1
ATOM 707 N N . TRP A 1 92 ? -3.559 2.591 -9.238 1.00 98.44 92 TRP A N 1
ATOM 708 C CA . TRP A 1 92 ? -2.636 2.419 -10.361 1.00 98.44 92 TRP A CA 1
ATOM 709 C C . TRP A 1 92 ? -1.638 1.299 -10.047 1.00 98.44 92 TRP A C 1
ATOM 711 O O . TRP A 1 92 ? -1.331 1.058 -8.874 1.00 98.44 92 TRP A O 1
ATOM 721 N N . SER A 1 93 ? -1.081 0.655 -11.076 1.00 98.25 93 SER A N 1
ATOM 722 C CA . SER A 1 93 ? 0.065 -0.256 -10.935 1.00 98.25 93 SER A CA 1
ATOM 723 C C . SER A 1 93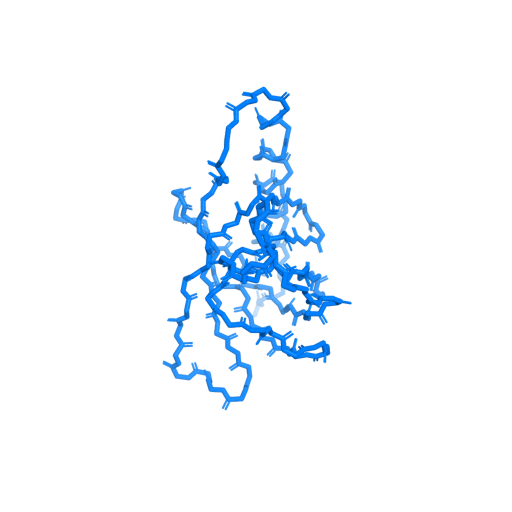 ? 1.019 -0.154 -12.124 1.00 98.25 93 SER A C 1
ATOM 725 O O . SER A 1 93 ? 0.593 -0.048 -13.271 1.00 98.25 93 SER A O 1
ATOM 727 N N . ARG A 1 94 ? 2.331 -0.173 -11.864 1.00 97.62 94 ARG A N 1
ATOM 728 C CA . ARG A 1 94 ? 3.360 -0.066 -12.910 1.00 97.62 94 ARG A CA 1
ATOM 729 C C . ARG A 1 94 ? 4.583 -0.920 -12.609 1.00 97.62 94 ARG A C 1
ATOM 731 O O . ARG A 1 94 ? 4.945 -1.114 -11.454 1.00 97.62 94 ARG A O 1
ATOM 738 N N . ALA A 1 95 ? 5.243 -1.385 -13.663 1.00 97.75 95 ALA A N 1
ATOM 739 C CA . ALA A 1 95 ? 6.562 -1.999 -13.566 1.00 97.75 95 ALA A CA 1
ATOM 740 C C . ALA A 1 95 ? 7.641 -0.922 -13.390 1.00 97.75 95 ALA A C 1
ATOM 742 O O . ALA A 1 95 ? 7.606 0.110 -14.065 1.00 97.75 95 ALA A O 1
ATOM 743 N N . ILE A 1 96 ? 8.612 -1.188 -12.526 1.00 96.94 96 ILE A N 1
ATOM 744 C CA . ILE A 1 96 ? 9.839 -0.409 -12.380 1.00 96.94 96 ILE A CA 1
ATOM 745 C C . ILE A 1 96 ? 10.966 -1.183 -13.051 1.00 96.94 96 ILE A C 1
ATOM 747 O O . ILE A 1 96 ? 11.049 -2.405 -12.926 1.00 96.94 96 ILE A O 1
ATOM 751 N N . ARG A 1 97 ? 11.794 -0.472 -13.818 1.00 96.75 97 ARG A N 1
ATOM 752 C CA . ARG A 1 97 ? 12.859 -1.062 -14.629 1.00 96.75 97 ARG A CA 1
ATOM 753 C C . ARG A 1 97 ? 14.227 -0.520 -14.231 1.00 96.75 97 ARG A C 1
ATOM 755 O O . ARG A 1 97 ? 14.315 0.621 -13.778 1.00 96.75 97 ARG A O 1
ATOM 762 N N . ASP A 1 98 ? 15.258 -1.342 -14.383 1.00 95.75 98 ASP A N 1
ATOM 763 C CA . ASP A 1 98 ? 16.659 -0.917 -14.280 1.00 95.75 98 ASP A CA 1
ATOM 764 C C . ASP A 1 98 ? 17.116 -0.134 -15.531 1.00 95.75 98 ASP A C 1
ATOM 766 O O . ASP A 1 98 ? 16.318 0.155 -16.430 1.00 95.75 98 ASP A O 1
ATOM 770 N N . GLY A 1 99 ? 18.395 0.256 -15.570 1.00 95.69 99 GLY A N 1
ATOM 771 C CA . GLY A 1 99 ? 18.976 1.000 -16.696 1.00 95.69 99 GLY A CA 1
ATOM 772 C C . GLY A 1 99 ? 19.022 0.191 -17.996 1.00 95.69 99 GLY A C 1
ATOM 773 O O . GLY A 1 99 ? 19.048 0.763 -19.083 1.00 95.69 99 GLY A O 1
ATOM 774 N N . GLU A 1 100 ? 18.979 -1.132 -17.877 1.00 96.69 100 GLU A N 1
ATOM 775 C CA . GLU A 1 100 ? 18.989 -2.116 -18.953 1.00 96.69 100 GLU A CA 1
ATOM 776 C C . GLU A 1 100 ? 17.570 -2.464 -19.445 1.00 96.69 100 GLU A C 1
ATOM 778 O O . GLU A 1 100 ? 17.404 -3.114 -20.477 1.00 96.69 100 GLU A O 1
ATOM 783 N N . GLY A 1 101 ? 16.534 -1.996 -18.744 1.00 95.00 101 GLY A N 1
ATOM 784 C CA . GLY A 1 101 ? 15.131 -2.181 -19.097 1.00 95.00 101 GLY A CA 1
ATOM 785 C C . GLY A 1 101 ? 14.478 -3.441 -18.521 1.00 95.00 101 GLY A C 1
ATOM 786 O O . GLY A 1 101 ? 13.308 -3.699 -18.831 1.00 95.00 101 GLY A O 1
ATOM 787 N N . HIS A 1 102 ? 15.158 -4.213 -17.672 1.00 96.06 102 HIS A N 1
ATOM 788 C CA . HIS A 1 102 ? 14.564 -5.357 -16.980 1.00 96.06 102 HIS A CA 1
ATOM 789 C C . HIS A 1 102 ? 13.643 -4.892 -15.859 1.00 96.06 102 HIS A C 1
ATOM 791 O O . HIS A 1 102 ? 13.940 -3.931 -15.155 1.00 96.06 102 HIS A O 1
ATOM 797 N N . VAL A 1 103 ? 12.516 -5.584 -15.676 1.00 96.50 103 VAL A N 1
ATOM 798 C CA . VAL A 1 103 ? 11.618 -5.308 -14.550 1.00 96.50 103 VAL A CA 1
ATOM 799 C C . VAL A 1 103 ? 12.285 -5.781 -13.264 1.00 96.50 103 VAL A C 1
ATOM 801 O O . VAL A 1 103 ? 12.587 -6.963 -13.127 1.00 96.50 103 VAL A O 1
ATOM 804 N N . THR A 1 104 ? 12.496 -4.860 -12.329 1.00 96.06 104 THR A N 1
ATOM 805 C CA . THR A 1 104 ? 13.093 -5.149 -11.019 1.00 96.06 104 THR A CA 1
ATOM 806 C C . THR A 1 104 ? 12.032 -5.381 -9.953 1.00 96.06 104 THR A C 1
ATOM 808 O O . THR A 1 104 ? 12.198 -6.233 -9.086 1.00 96.06 104 THR A O 1
ATOM 811 N N . HIS A 1 105 ? 10.934 -4.631 -10.020 1.00 96.94 105 HIS A N 1
ATOM 812 C CA . HIS A 1 105 ? 9.761 -4.771 -9.162 1.00 96.94 105 HIS A CA 1
ATOM 813 C C . HIS A 1 105 ? 8.563 -4.057 -9.784 1.00 96.94 105 HIS A C 1
ATOM 815 O O . HIS A 1 105 ? 8.664 -3.395 -10.818 1.00 96.94 105 HIS A O 1
ATOM 821 N N . HIS A 1 106 ? 7.419 -4.153 -9.124 1.00 97.75 106 HIS A N 1
ATOM 822 C CA . HIS A 1 106 ? 6.235 -3.364 -9.408 1.00 97.75 106 HIS A CA 1
ATOM 823 C C . HIS A 1 106 ? 5.971 -2.380 -8.271 1.00 97.75 106 HIS A C 1
ATOM 825 O O . HIS A 1 106 ? 6.234 -2.654 -7.100 1.00 97.75 106 HIS A O 1
ATOM 831 N N . GLU A 1 107 ? 5.428 -1.224 -8.629 1.00 98.00 107 GLU A N 1
ATOM 832 C CA . GLU A 1 107 ? 4.842 -0.291 -7.678 1.00 98.00 107 GLU A CA 1
ATOM 833 C C . GLU A 1 107 ? 3.331 -0.225 -7.892 1.00 98.00 107 GLU A C 1
ATOM 835 O O . GLU A 1 107 ? 2.846 -0.326 -9.025 1.00 98.00 107 GLU A O 1
ATOM 840 N N . ALA A 1 108 ? 2.588 -0.024 -6.810 1.00 98.31 108 ALA A N 1
ATOM 841 C CA . ALA A 1 108 ? 1.150 0.192 -6.861 1.00 98.31 108 ALA A CA 1
ATOM 842 C C . ALA A 1 108 ? 0.731 1.292 -5.891 1.00 98.31 108 ALA A C 1
ATOM 844 O O . ALA A 1 108 ? 1.209 1.349 -4.759 1.00 98.31 108 ALA A O 1
ATOM 845 N N . GLY A 1 109 ? -0.192 2.144 -6.321 1.00 97.75 109 GLY A N 1
ATOM 846 C CA . GLY A 1 109 ? -0.846 3.102 -5.441 1.00 97.75 109 GLY A CA 1
ATOM 847 C C . GLY A 1 109 ? -2.110 2.495 -4.863 1.00 97.75 109 GLY A C 1
ATOM 848 O O . GLY A 1 109 ? -2.970 2.041 -5.619 1.00 97.75 109 GLY A O 1
ATOM 849 N N . ILE A 1 110 ? -2.254 2.525 -3.542 1.00 97.56 110 ILE A N 1
ATOM 850 C CA . ILE A 1 110 ? -3.506 2.194 -2.863 1.00 97.56 110 ILE A CA 1
ATOM 851 C C . ILE A 1 110 ? -4.147 3.453 -2.284 1.00 97.56 110 ILE A C 1
ATOM 853 O O . ILE A 1 110 ? -3.465 4.332 -1.762 1.00 97.56 110 ILE A O 1
ATOM 857 N N . ARG A 1 111 ? -5.476 3.522 -2.347 1.00 96.81 111 ARG A N 1
ATOM 858 C CA . ARG A 1 111 ? -6.288 4.560 -1.703 1.00 96.81 111 ARG A CA 1
ATOM 859 C C . ARG A 1 111 ? -7.140 3.941 -0.605 1.00 96.81 111 ARG A C 1
ATOM 861 O O . ARG A 1 111 ? -7.807 2.939 -0.859 1.00 96.81 111 ARG A O 1
ATOM 868 N N . TYR A 1 112 ? -7.162 4.559 0.573 1.00 93.81 112 TYR A N 1
ATOM 869 C CA . TYR A 1 112 ? -8.099 4.207 1.638 1.00 93.81 112 TYR A CA 1
ATOM 870 C C . TYR A 1 112 ? -9.501 4.722 1.301 1.00 93.81 112 TYR A C 1
ATOM 872 O O . TYR A 1 112 ? -9.660 5.884 0.921 1.00 93.81 112 TYR A O 1
ATOM 880 N N . LEU A 1 113 ? -10.505 3.856 1.448 1.00 90.69 113 LEU A N 1
ATOM 881 C CA . LEU A 1 113 ? -11.921 4.171 1.235 1.00 90.69 113 LEU A CA 1
ATOM 882 C C . LEU A 1 113 ? -12.606 4.615 2.535 1.00 90.69 113 LEU A C 1
ATOM 884 O O . LEU A 1 113 ? -12.180 4.186 3.639 1.00 90.69 113 LEU A O 1
#

Secondary structure (DSSP, 8-state):
--HHHHHHHHHHHHHHHHHHHHHTTSS-S--EEEEEEETTEEEEEEEEEEEEEETTEEEEEESSPPPTT-EEEEEEEETTTEEEEEEEEEEEEEEEE-TT--EEEEEEEEEE-

Sequence (113 aa):
MDNHQRRSSVRRASAFLDAIERRDTNRRAGTGEILLFWHHDPSRIAAYEAVDTSGTGARLRTDSPLPEGMTGVAVGFRPGDVSIERTVMVVWSRAIRDGEGHVTHHEAGIRYL

Radius of gyration: 14.46 Å; Cα contacts (8 Å, |Δi|>4): 240; chains: 1; bounding box: 41×30×40 Å

Solvent-accessible surface area (backbone atoms only — not comparable to full-atom values): 6019 Å² total; per-residue (Å²): 134,65,66,6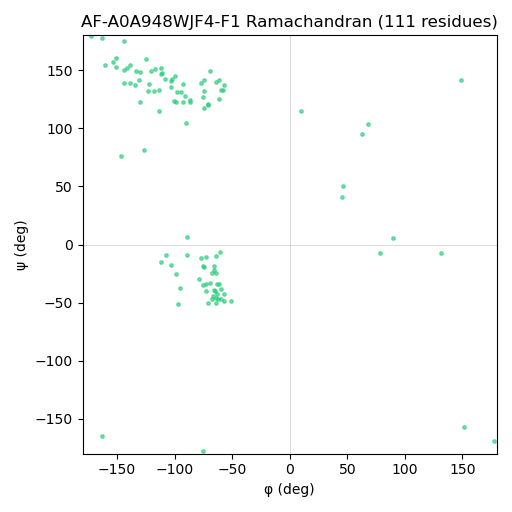6,59,51,55,56,42,43,53,51,32,26,54,48,30,41,53,51,40,69,62,58,83,69,82,76,86,50,80,30,32,40,33,30,25,36,68,93,46,68,89,47,76,46,78,29,44,20,60,41,48,38,61,55,30,36,33,32,44,38,90,57,84,56,61,64,70,44,45,30,35,35,50,27,37,36,86,77,81,40,59,39,74,35,44,32,30,27,75,38,55,46,78,39,59,53,98,88,63,50,77,78,36,16,40,33,36,36,36,57,107

Nearest PDB structures (foldseek):
  5kec-assembly3_A  TM=6.906E-01  e=1.097E-02  Klebsiella pneumoniae
  5ejl-assembly1_A  TM=6.631E-01  e=2.471E-02  Klebsiella pneumoniae
  8v3w-assembly1_G  TM=3.861E-01  e=5.115E-01  Clostridioides difficile
  5xu0-assembly1_B-2  TM=5.036E-01  e=1.776E+00  Streptococcus pneumoniae
  7b5h-assembly1_AJ  TM=3.897E-01  e=7.653E+00  Nostoc sp. PCC 7120 = FACHB-418

Foldseek 3Di:
DPVVVVVVLLVVLQVVLQVLQVVVPDDDAFSFWWWKDWPVGNVDIDIWGFRHTHSWWTKTKAADWDDFQTKIFGQDTPPPGRGNGFIKTWHDKDFDADPVGDGPIMMTIITTD